Protein AF-A0A7Z7P4S7-F1 (afdb_monomer)

Solvent-accessible surface area (backbone atoms only — not comparable to full-atom values): 3739 Å² total; per-residue (Å²): 132,82,79,80,78,81,82,85,82,86,88,73,63,94,56,52,72,73,31,71,68,41,48,53,44,47,71,38,91,66,11,62,56,55,54,50,49,51,54,53,47,57,60,56,6,59,78,53,85,64,44,74,80,76,85,85,127

Mean predicted aligned error: 6.27 Å

Foldseek 3Di:
DPPPDDDDDDDDDPCNCVDPVNVVQCPDVCSVVVVVVVVVQQRCCVVVVRDRDDPPD

InterPro domains:
  IPR010056 Phage replisome organiser, N-terminal domain [PF09681] (9-54)
  IPR010056 Phage replisome organiser, N-terminal domain [TIGR01714] (9-54)

Radius of gyration: 14.38 Å; Cα contacts (8 Å, |Δi|>4): 28; chains: 1; bounding box: 36×22×40 Å

Sequence (57 aa):
MADNKKYYYLKLKENFFESDEAIILESMPDGYIYSNILLKLYLRSLKNDGLLMLFIH

pLDDT: mean 85.22, std 13.03, range [46.78, 96.19]

Secondary structure (DSSP, 8-state):
-------------TTTTTSHHHHHHHHSTTHHHHHHHHHHHHHHHGGGTT-------

Structure (mmCIF, N/CA/C/O backbone):
data_AF-A0A7Z7P4S7-F1
#
_entry.id   AF-A0A7Z7P4S7-F1
#
loop_
_atom_site.group_PDB
_atom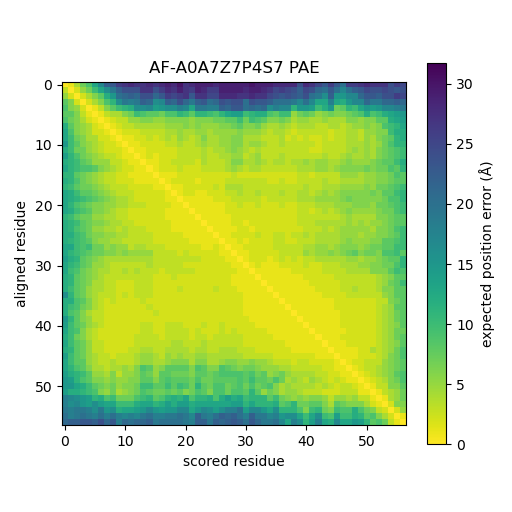_site.id
_atom_site.type_symbol
_atom_site.label_atom_id
_atom_site.label_alt_id
_atom_site.label_comp_id
_atom_site.label_asym_id
_atom_site.label_entity_id
_atom_site.label_seq_id
_atom_site.pdbx_PDB_ins_code
_atom_site.Cartn_x
_atom_site.Cartn_y
_atom_site.Cartn_z
_atom_site.occupancy
_atom_site.B_iso_or_equiv
_atom_site.auth_seq_id
_atom_site.auth_comp_id
_atom_site.auth_asym_id
_atom_site.auth_atom_id
_atom_site.pdbx_PDB_model_num
ATOM 1 N N . MET A 1 1 ? 20.833 15.677 -24.617 1.00 49.91 1 MET A N 1
ATOM 2 C CA . MET A 1 1 ? 20.822 14.360 -23.950 1.00 49.91 1 MET A CA 1
ATOM 3 C C . MET A 1 1 ? 19.441 14.202 -23.347 1.00 49.91 1 MET A C 1
ATOM 5 O O . MET A 1 1 ? 19.115 14.953 -22.442 1.00 49.91 1 MET A O 1
ATOM 9 N N . ALA A 1 2 ? 18.576 13.383 -23.946 1.00 49.09 2 ALA A N 1
ATOM 10 C CA . ALA A 1 2 ? 17.225 13.195 -23.431 1.00 49.09 2 ALA A CA 1
ATOM 11 C C . ALA A 1 2 ? 17.324 12.370 -22.144 1.00 49.09 2 ALA A C 1
ATOM 13 O O . ALA A 1 2 ? 17.672 11.191 -22.202 1.00 49.09 2 ALA A O 1
ATOM 14 N N . ASP A 1 3 ? 17.087 13.008 -20.998 1.00 56.69 3 ASP A N 1
ATOM 15 C CA . ASP A 1 3 ? 16.867 12.333 -19.721 1.00 56.69 3 ASP A CA 1
ATOM 16 C C . ASP A 1 3 ? 15.781 11.280 -19.928 1.00 56.69 3 ASP A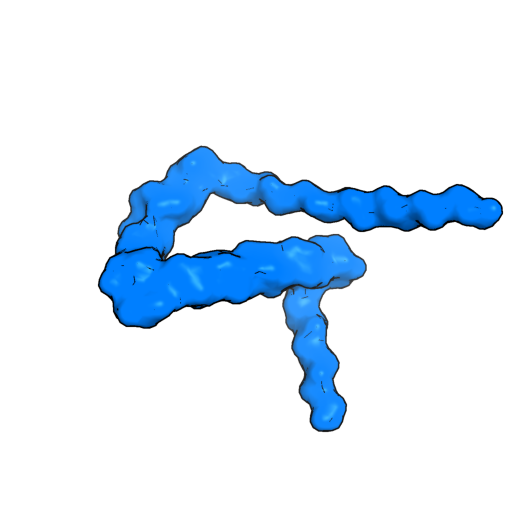 C 1
ATOM 18 O O . ASP A 1 3 ? 14.595 11.594 -20.049 1.00 56.69 3 ASP A O 1
ATOM 22 N N . ASN A 1 4 ? 16.197 10.022 -20.035 1.00 60.50 4 ASN A N 1
ATOM 23 C CA . ASN A 1 4 ? 15.310 8.891 -20.234 1.00 60.50 4 ASN A CA 1
ATOM 24 C C . ASN A 1 4 ? 14.637 8.605 -18.884 1.00 60.50 4 ASN A C 1
ATOM 26 O O . ASN A 1 4 ? 15.031 7.696 -18.150 1.00 60.50 4 ASN A O 1
ATOM 30 N N . LYS A 1 5 ? 13.698 9.478 -18.494 1.00 65.75 5 LYS A N 1
ATOM 31 C CA . LYS A 1 5 ? 12.963 9.392 -17.231 1.00 65.75 5 LYS A CA 1
ATOM 32 C C . LYS A 1 5 ? 12.188 8.077 -17.236 1.00 65.75 5 LYS A C 1
ATOM 34 O O . LYS A 1 5 ? 11.182 7.939 -17.922 1.00 65.75 5 LYS A O 1
ATOM 39 N N . LYS A 1 6 ? 12.685 7.087 -16.494 1.00 74.12 6 LYS A N 1
ATOM 40 C CA . LYS A 1 6 ? 11.970 5.833 -16.253 1.00 74.12 6 LYS A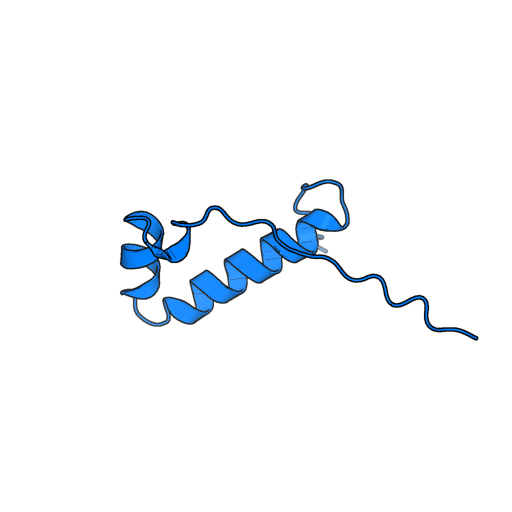 CA 1
ATOM 41 C C . LYS A 1 6 ? 10.909 6.090 -15.190 1.00 74.12 6 LYS A C 1
ATOM 43 O O . LYS A 1 6 ? 11.244 6.434 -14.058 1.00 74.12 6 LYS A O 1
ATOM 48 N N . TYR A 1 7 ? 9.649 5.929 -15.569 1.00 80.56 7 TYR A N 1
ATOM 49 C CA . TYR A 1 7 ? 8.512 6.019 -14.662 1.00 80.56 7 TYR A CA 1
ATOM 50 C C . TYR A 1 7 ? 8.114 4.612 -14.221 1.00 80.56 7 TYR A C 1
ATOM 52 O O . TYR A 1 7 ? 7.989 3.713 -15.050 1.00 80.56 7 TYR A O 1
ATOM 60 N N . TYR A 1 8 ? 7.923 4.431 -12.917 1.00 82.81 8 TYR A N 1
ATOM 61 C CA . TYR A 1 8 ? 7.393 3.200 -12.341 1.00 82.81 8 TYR A CA 1
ATOM 62 C C . TYR A 1 8 ? 5.988 3.480 -11.817 1.00 82.81 8 TYR A C 1
ATOM 64 O O . TYR A 1 8 ? 5.762 4.503 -11.170 1.00 82.81 8 TYR A O 1
ATOM 72 N N . TYR A 1 9 ? 5.061 2.567 -12.088 1.00 88.00 9 TYR A N 1
ATOM 73 C CA . TYR A 1 9 ? 3.685 2.638 -11.610 1.00 88.00 9 TYR A CA 1
ATOM 74 C C . TYR A 1 9 ? 3.428 1.464 -10.671 1.00 88.00 9 TYR A C 1
ATOM 76 O O . TYR A 1 9 ? 3.786 0.328 -1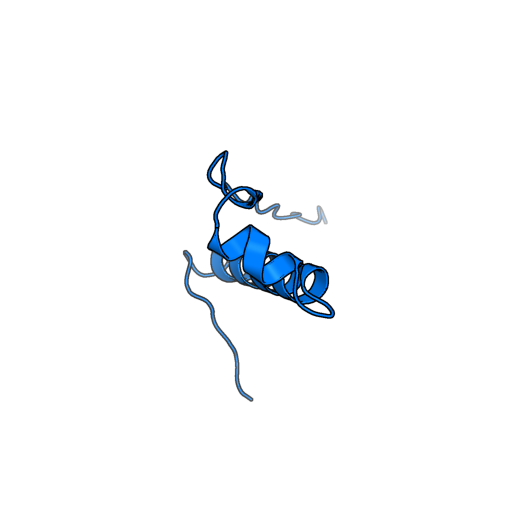0.982 1.00 88.00 9 TYR A O 1
ATOM 84 N N . LEU A 1 10 ? 2.799 1.735 -9.530 1.00 88.88 10 LEU A N 1
ATOM 85 C CA . LEU A 1 10 ? 2.320 0.695 -8.627 1.00 88.88 10 LEU A CA 1
ATOM 86 C C . LEU A 1 10 ? 0.904 0.295 -9.032 1.00 88.88 10 LEU A C 1
ATOM 88 O O . LEU A 1 10 ? 0.007 1.134 -9.078 1.00 88.88 10 LEU A O 1
ATOM 92 N N . LYS A 1 11 ? 0.700 -0.995 -9.302 1.00 89.94 11 LYS A N 1
ATOM 93 C CA . LYS A 1 11 ? -0.633 -1.576 -9.466 1.00 89.94 11 LYS A CA 1
ATOM 94 C C . LYS A 1 11 ? -1.079 -2.137 -8.119 1.00 89.94 11 LYS A C 1
ATOM 96 O O . LYS A 1 11 ? -0.669 -3.232 -7.743 1.00 89.94 11 LYS A O 1
ATOM 101 N N . LEU A 1 12 ? -1.879 -1.367 -7.390 1.00 90.50 12 LEU A N 1
ATOM 102 C CA . LEU A 1 12 ? -2.468 -1.791 -6.119 1.00 90.50 12 LEU A CA 1
ATOM 103 C C . LEU A 1 12 ? -3.813 -2.486 -6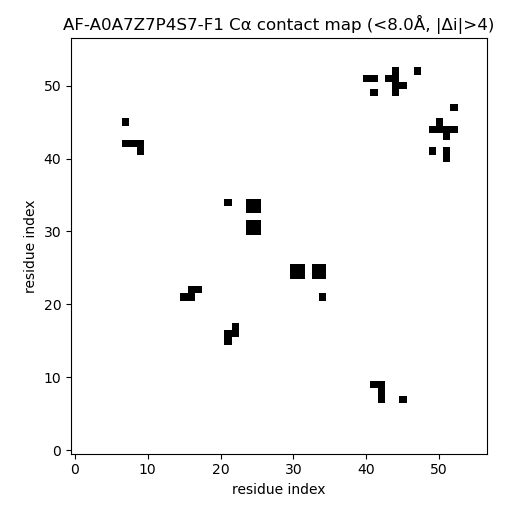.361 1.00 90.50 12 LEU A C 1
ATOM 105 O O . LEU A 1 12 ? -4.449 -2.285 -7.398 1.00 90.50 12 LEU A O 1
ATOM 109 N N . LYS A 1 13 ? -4.239 -3.319 -5.406 1.00 90.88 13 LYS A N 1
ATOM 110 C CA . LYS A 1 13 ? -5.629 -3.788 -5.366 1.00 90.88 13 LYS A CA 1
ATOM 111 C C . LYS A 1 13 ? -6.544 -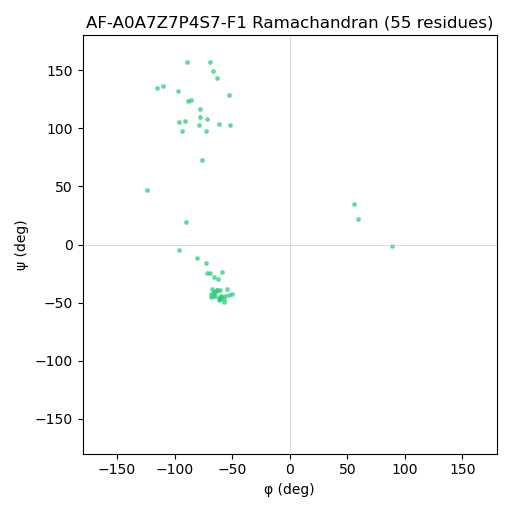2.603 -5.059 1.00 90.88 13 LYS A C 1
ATOM 113 O O . LYS A 1 13 ? -6.136 -1.691 -4.347 1.00 90.88 13 LYS A O 1
ATOM 118 N N . GLU A 1 14 ? -7.767 -2.648 -5.574 1.00 93.00 14 GLU A N 1
ATOM 119 C CA . GLU A 1 14 ? -8.785 -1.613 -5.348 1.00 93.00 14 GLU A CA 1
ATOM 120 C C . GLU A 1 14 ? -8.993 -1.337 -3.852 1.00 93.00 14 GLU A C 1
ATOM 122 O O . GLU A 1 14 ? -8.952 -0.192 -3.421 1.00 93.00 14 GLU A O 1
ATOM 127 N N . ASN A 1 15 ? -9.056 -2.400 -3.053 1.00 93.19 15 ASN A N 1
ATOM 128 C CA . ASN A 1 15 ? -9.274 -2.350 -1.611 1.00 93.19 15 ASN A CA 1
ATOM 129 C C . ASN A 1 15 ? -7.982 -2.259 -0.776 1.00 93.19 15 ASN A C 1
ATOM 131 O O . ASN A 1 15 ? -7.989 -2.611 0.399 1.00 93.19 15 ASN A O 1
ATOM 135 N N . PHE A 1 16 ? -6.846 -1.850 -1.354 1.00 92.31 16 PHE A N 1
ATOM 136 C CA . PHE A 1 16 ? -5.564 -1.845 -0.634 1.00 92.31 16 PHE A CA 1
ATOM 137 C C . PHE A 1 16 ? -5.618 -1.005 0.654 1.00 92.31 16 PHE A C 1
ATOM 139 O O . PHE A 1 16 ? -5.225 -1.488 1.712 1.00 92.31 16 PHE A O 1
ATOM 146 N N . PHE A 1 17 ? -6.160 0.211 0.572 1.00 90.38 17 PHE A N 1
ATOM 147 C CA . PHE A 1 17 ? -6.295 1.124 1.717 1.00 90.38 17 PHE A CA 1
ATOM 148 C C . PHE A 1 17 ? -7.506 0.814 2.610 1.00 90.38 17 PHE A C 1
ATOM 150 O O . PHE A 1 17 ? -7.611 1.345 3.707 1.00 90.38 17 PHE A O 1
ATOM 157 N N . GLU A 1 18 ? -8.410 -0.051 2.149 1.00 94.06 18 GLU A N 1
ATOM 158 C CA . GLU A 1 18 ? -9.613 -0.477 2.878 1.00 94.06 18 GLU A CA 1
ATOM 159 C C . GLU A 1 18 ? -9.403 -1.804 3.614 1.00 94.06 18 GLU A C 1
ATOM 161 O O . GLU A 1 18 ? -10.290 -2.273 4.320 1.00 94.06 18 GLU A O 1
ATOM 166 N N . SER A 1 19 ? -8.243 -2.436 3.423 1.00 94.25 19 SER A N 1
ATOM 167 C CA . SER A 1 19 ? -7.880 -3.649 4.145 1.00 94.25 19 SER A CA 1
ATOM 168 C C . SER A 1 19 ? -7.770 -3.370 5.643 1.00 94.25 19 SER A C 1
ATOM 170 O O . SER A 1 19 ? -7.285 -2.308 6.048 1.00 94.25 19 SER A O 1
ATOM 172 N N . ASP A 1 20 ? -8.193 -4.331 6.468 1.00 94.31 20 ASP A N 1
ATOM 173 C CA . ASP A 1 20 ? -8.143 -4.207 7.927 1.00 94.31 20 ASP A CA 1
ATOM 174 C C . ASP A 1 20 ? -6.720 -3.868 8.397 1.00 94.31 20 ASP A C 1
ATOM 176 O O . ASP A 1 20 ? -6.529 -3.029 9.275 1.00 94.31 20 ASP A O 1
ATOM 180 N N . GLU A 1 21 ? -5.698 -4.449 7.762 1.00 91.88 21 GLU A N 1
ATOM 181 C CA . GLU A 1 21 ? -4.298 -4.177 8.072 1.00 91.88 21 GLU A CA 1
ATOM 182 C C . GLU A 1 21 ? -3.891 -2.735 7.747 1.00 91.88 21 GLU A C 1
ATOM 184 O O . GLU A 1 21 ? -3.164 -2.119 8.528 1.00 91.88 21 GLU A O 1
ATOM 189 N N . ALA A 1 22 ? -4.353 -2.184 6.618 1.00 92.31 22 ALA A N 1
ATOM 190 C CA . ALA A 1 22 ? -4.069 -0.801 6.239 1.00 92.31 22 ALA A CA 1
ATOM 191 C C . ALA A 1 22 ? -4.776 0.191 7.168 1.00 92.31 22 ALA A C 1
ATOM 193 O O . ALA A 1 22 ? -4.151 1.149 7.622 1.00 92.31 22 ALA A O 1
ATOM 194 N N . ILE A 1 23 ? -6.039 -0.072 7.515 1.00 94.25 23 ILE A N 1
ATOM 195 C CA . ILE A 1 23 ? -6.811 0.751 8.454 1.00 94.25 23 ILE A CA 1
ATOM 196 C C . ILE A 1 23 ? -6.134 0.761 9.829 1.00 94.25 23 ILE A C 1
ATOM 198 O O . ILE A 1 23 ? -5.941 1.823 10.424 1.00 94.25 23 ILE A O 1
ATOM 202 N N . ILE A 1 24 ? -5.721 -0.411 10.323 1.00 94.50 24 ILE A N 1
ATOM 203 C CA . ILE A 1 24 ? -4.995 -0.528 11.592 1.00 94.50 24 ILE A CA 1
ATOM 204 C C . ILE A 1 24 ? -3.673 0.237 11.514 1.00 94.50 24 ILE A C 1
ATOM 206 O O . ILE A 1 24 ? -3.389 1.031 12.410 1.00 94.50 24 ILE A O 1
ATOM 210 N N . LEU A 1 25 ? -2.891 0.051 10.447 1.00 93.44 25 LEU A N 1
ATOM 211 C CA . LEU A 1 25 ? -1.603 0.721 10.270 1.00 93.44 25 LEU A CA 1
ATOM 212 C C . LEU A 1 25 ? -1.748 2.245 10.264 1.00 93.44 25 LEU A C 1
ATOM 214 O O . LEU A 1 25 ? -0.978 2.929 10.933 1.00 93.44 25 LEU A O 1
ATOM 218 N N . GLU A 1 26 ? -2.729 2.785 9.544 1.00 91.88 26 GLU A N 1
ATOM 219 C CA . GLU A 1 26 ? -2.956 4.231 9.465 1.00 91.88 26 GLU A CA 1
ATOM 220 C C . GLU A 1 26 ? -3.529 4.822 10.760 1.00 91.88 26 GLU A C 1
ATOM 222 O O . GLU A 1 26 ? -3.288 5.994 11.045 1.00 91.88 26 GLU A O 1
ATOM 227 N N . SER A 1 27 ? -4.211 4.014 11.579 1.00 93.81 27 SER A N 1
ATOM 228 C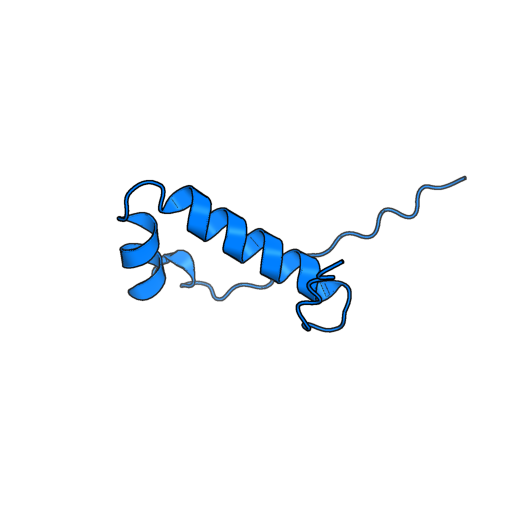 CA . SER A 1 27 ? -4.713 4.428 12.898 1.00 93.81 27 SER A CA 1
ATOM 229 C C . SER A 1 27 ? -3.622 4.578 13.969 1.00 93.81 27 SER A C 1
ATOM 231 O O . SER A 1 27 ? -3.859 5.191 15.013 1.00 93.81 27 SER A O 1
ATOM 233 N N . MET A 1 28 ? -2.426 4.027 13.733 1.00 94.62 28 MET A N 1
ATOM 234 C CA . MET A 1 28 ? -1.291 4.155 14.648 1.00 94.62 28 MET A CA 1
ATOM 235 C C . MET A 1 28 ? -0.763 5.600 14.679 1.00 94.62 28 MET A C 1
ATOM 237 O O . MET A 1 28 ? -0.913 6.340 13.701 1.00 94.62 28 MET A O 1
ATOM 241 N N . PRO A 1 29 ? -0.073 6.015 15.760 1.00 96.19 29 PRO A N 1
ATOM 242 C CA . PRO A 1 29 ? 0.726 7.236 15.733 1.00 96.19 29 PRO A CA 1
ATOM 243 C C . PRO A 1 29 ? 1.684 7.189 14.540 1.00 96.19 29 PRO A C 1
ATOM 245 O O . PRO A 1 29 ? 2.372 6.188 14.346 1.00 96.19 29 PRO A O 1
ATOM 248 N N . ASP A 1 30 ? 1.687 8.239 13.720 1.00 94.62 30 ASP A N 1
ATOM 249 C CA . ASP A 1 30 ? 2.476 8.308 12.484 1.00 94.62 30 ASP A CA 1
ATOM 250 C C . ASP A 1 30 ? 2.164 7.202 11.449 1.00 94.62 30 ASP A C 1
ATOM 252 O O . ASP A 1 30 ? 2.954 6.941 10.541 1.00 94.62 30 ASP A O 1
ATOM 256 N N . GLY A 1 31 ? 0.978 6.589 11.514 1.00 92.88 31 GLY A N 1
ATOM 257 C CA . GLY A 1 31 ? 0.522 5.526 10.611 1.00 92.88 31 GLY A CA 1
ATOM 258 C C . GLY A 1 31 ? 0.673 5.848 9.122 1.00 92.88 31 GLY A C 1
ATOM 259 O O . GLY A 1 31 ? 1.180 5.045 8.333 1.00 92.88 31 GLY A O 1
ATOM 260 N N . TYR A 1 32 ? 0.334 7.081 8.741 1.00 91.81 32 TYR A N 1
ATOM 261 C CA . TYR A 1 32 ? 0.494 7.574 7.371 1.00 91.81 32 TYR A CA 1
ATOM 262 C C . TYR A 1 32 ? 1.966 7.606 6.912 1.00 91.81 32 TYR A C 1
ATOM 264 O O . TYR A 1 32 ? 2.248 7.424 5.724 1.00 91.81 32 TYR A O 1
ATOM 272 N N . ILE A 1 33 ? 2.923 7.807 7.830 1.00 95.44 33 ILE A N 1
ATOM 273 C CA . ILE A 1 33 ? 4.362 7.752 7.536 1.00 95.44 33 ILE A CA 1
ATOM 274 C C . ILE A 1 33 ? 4.750 6.313 7.205 1.00 95.44 33 ILE A C 1
ATOM 276 O O . ILE A 1 33 ? 5.434 6.087 6.205 1.00 95.44 33 ILE A O 1
ATOM 280 N N . TYR A 1 34 ? 4.279 5.338 7.984 1.00 93.69 34 TYR A N 1
ATOM 281 C CA . TYR A 1 34 ? 4.547 3.923 7.725 1.00 93.69 34 TYR A CA 1
ATOM 282 C C . TYR A 1 34 ? 3.925 3.446 6.406 1.00 93.69 34 TYR A C 1
ATOM 284 O O . TYR A 1 34 ? 4.624 2.822 5.605 1.00 93.69 34 TYR A O 1
ATOM 292 N N . SER A 1 35 ? 2.671 3.817 6.125 1.00 93.12 35 SER A N 1
ATOM 293 C CA . SER A 1 35 ? 2.003 3.555 4.837 1.00 93.12 35 SER A CA 1
ATOM 294 C C . SER A 1 35 ? 2.807 4.142 3.662 1.00 93.12 35 SER A C 1
ATOM 296 O O . SER A 1 35 ? 3.115 3.461 2.679 1.00 93.12 35 SER A O 1
ATOM 298 N N . ASN A 1 36 ? 3.295 5.380 3.799 1.00 93.62 36 ASN A N 1
ATOM 299 C CA . ASN A 1 36 ? 4.131 6.029 2.788 1.00 93.62 36 ASN A CA 1
ATOM 300 C C . ASN A 1 36 ? 5.494 5.337 2.595 1.00 93.62 36 ASN A C 1
ATOM 302 O O . ASN A 1 36 ? 5.959 5.181 1.462 1.00 93.62 36 ASN A O 1
ATOM 306 N N . ILE A 1 37 ? 6.141 4.911 3.685 1.00 94.38 37 ILE A N 1
ATOM 307 C CA . ILE A 1 37 ? 7.388 4.138 3.631 1.00 94.38 37 ILE A CA 1
ATOM 308 C C . ILE A 1 37 ? 7.152 2.825 2.883 1.00 94.38 37 ILE A C 1
ATOM 310 O O . ILE A 1 37 ? 7.921 2.514 1.975 1.00 94.38 37 ILE A O 1
ATOM 314 N N . LEU A 1 38 ? 6.078 2.096 3.194 1.00 92.62 38 LEU A N 1
ATOM 315 C CA . LEU A 1 38 ? 5.739 0.841 2.525 1.00 92.62 38 LEU A CA 1
ATOM 316 C C . LEU A 1 38 ? 5.591 1.031 1.009 1.00 92.62 38 LEU A C 1
ATOM 318 O O . LEU A 1 38 ? 6.240 0.331 0.229 1.00 92.62 38 LEU A O 1
ATOM 322 N N . LEU A 1 39 ? 4.824 2.039 0.583 1.00 92.94 39 LEU A N 1
ATOM 323 C CA . LEU A 1 39 ? 4.651 2.367 -0.835 1.00 92.94 39 LEU A CA 1
ATOM 324 C C . LEU A 1 39 ? 5.981 2.736 -1.513 1.00 92.94 39 LEU A C 1
ATOM 326 O O . LEU A 1 39 ? 6.247 2.311 -2.639 1.00 92.94 39 LEU A O 1
ATOM 330 N N . LYS A 1 40 ? 6.861 3.476 -0.826 1.00 92.06 40 LYS A N 1
ATOM 331 C CA . LYS A 1 40 ? 8.214 3.783 -1.323 1.00 92.06 40 LYS A CA 1
ATOM 332 C C . LYS A 1 40 ? 9.068 2.526 -1.485 1.00 92.06 40 LYS A C 1
ATOM 334 O O . LYS A 1 40 ? 9.828 2.441 -2.451 1.00 92.06 40 LYS A O 1
ATOM 339 N N . LEU A 1 41 ? 8.970 1.567 -0.564 1.00 91.62 41 LEU A N 1
ATOM 340 C CA . LEU A 1 41 ? 9.691 0.296 -0.650 1.00 91.62 41 LEU A CA 1
ATOM 341 C C . LEU A 1 41 ? 9.183 -0.545 -1.826 1.00 91.62 41 LEU A C 1
ATOM 343 O O . LEU A 1 41 ? 10.003 -1.023 -2.607 1.00 91.62 41 LEU A O 1
ATOM 347 N N . TYR A 1 42 ? 7.865 -0.641 -2.023 1.00 91.81 42 TYR A N 1
ATOM 348 C CA . TYR A 1 42 ? 7.292 -1.303 -3.199 1.00 91.81 42 TYR A CA 1
ATOM 349 C C . TYR A 1 42 ? 7.739 -0.646 -4.504 1.00 91.81 42 TYR A C 1
ATOM 351 O O . TYR A 1 42 ? 8.152 -1.333 -5.430 1.00 91.81 42 TYR A O 1
ATOM 359 N N . LEU A 1 43 ? 7.743 0.686 -4.582 1.00 90.81 43 LEU A N 1
ATOM 360 C CA . LEU A 1 43 ? 8.208 1.377 -5.785 1.00 90.81 43 LEU A CA 1
ATOM 361 C C . LEU A 1 43 ? 9.696 1.102 -6.060 1.00 90.81 43 LEU A C 1
ATOM 363 O O . LEU A 1 43 ? 10.099 0.928 -7.208 1.00 90.81 43 LEU A O 1
ATOM 367 N N . ARG A 1 44 ? 10.523 1.047 -5.009 1.00 89.00 44 ARG A N 1
ATOM 368 C CA . ARG A 1 44 ? 11.952 0.721 -5.130 1.00 89.00 44 ARG A CA 1
ATOM 369 C C . ARG A 1 44 ? 12.182 -0.721 -5.565 1.00 89.00 44 ARG A C 1
ATOM 371 O O . ARG A 1 44 ? 13.099 -0.951 -6.351 1.00 89.00 44 ARG A O 1
ATOM 378 N N . SER A 1 45 ? 11.379 -1.671 -5.087 1.00 90.31 45 SER A N 1
ATOM 379 C CA . SER A 1 45 ? 11.528 -3.078 -5.463 1.00 90.31 45 SER A CA 1
ATOM 380 C C . SER A 1 45 ? 11.228 -3.323 -6.943 1.00 90.31 45 SER A C 1
ATOM 382 O O . SER A 1 45 ? 11.858 -4.189 -7.545 1.00 90.31 45 SER A O 1
ATOM 384 N N . LEU A 1 46 ? 10.377 -2.504 -7.579 1.00 88.94 46 LEU A N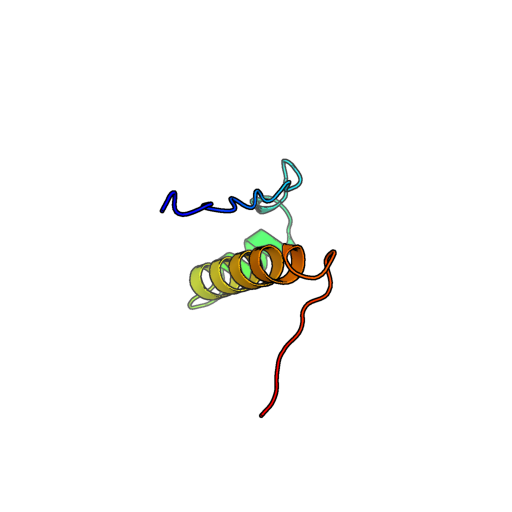 1
ATOM 385 C CA . LEU A 1 46 ? 10.119 -2.581 -9.027 1.00 88.94 46 LEU A CA 1
ATOM 386 C C . LEU A 1 46 ? 11.380 -2.401 -9.886 1.00 88.94 46 LEU A C 1
ATOM 388 O O . LEU A 1 46 ? 11.416 -2.870 -11.019 1.00 88.94 46 LEU A O 1
ATOM 392 N N . LYS A 1 47 ? 12.426 -1.745 -9.364 1.00 86.75 47 LYS A N 1
ATOM 393 C CA . LYS A 1 47 ? 13.714 -1.616 -10.062 1.00 86.75 47 LYS A CA 1
ATOM 394 C C . LYS A 1 47 ? 14.474 -2.948 -10.154 1.00 86.75 47 LYS A C 1
ATOM 396 O O . LYS A 1 47 ? 15.305 -3.090 -11.046 1.00 86.75 47 LYS A O 1
ATOM 401 N N . ASN A 1 48 ? 14.203 -3.887 -9.247 1.00 87.75 48 ASN A N 1
ATOM 402 C CA . ASN A 1 48 ? 14.878 -5.183 -9.156 1.00 87.75 48 ASN A CA 1
ATOM 403 C C . ASN A 1 48 ? 13.855 -6.332 -9.234 1.00 87.75 48 ASN A C 1
ATOM 405 O O . ASN A 1 48 ? 13.860 -7.226 -8.391 1.00 87.75 48 ASN A O 1
ATOM 409 N N . ASP A 1 49 ? 12.927 -6.265 -10.190 1.00 84.44 49 ASP A N 1
ATOM 410 C CA . ASP A 1 49 ? 11.935 -7.320 -10.459 1.00 84.44 49 ASP A CA 1
ATOM 411 C C . ASP A 1 49 ? 11.074 -7.715 -9.242 1.00 84.44 49 ASP A C 1
ATOM 413 O O . ASP A 1 49 ? 10.696 -8.870 -9.056 1.00 84.44 49 ASP A O 1
ATOM 417 N N . GLY A 1 50 ? 10.752 -6.738 -8.390 1.00 81.62 50 GLY A N 1
ATOM 418 C CA . GLY A 1 50 ? 9.944 -6.940 -7.186 1.00 81.62 50 GLY A CA 1
ATOM 419 C C . GLY A 1 50 ? 10.753 -7.323 -5.945 1.00 81.62 50 GLY A C 1
ATOM 420 O O . GLY A 1 50 ? 10.179 -7.407 -4.858 1.00 81.62 50 GLY A O 1
ATOM 421 N N . LEU A 1 51 ? 12.077 -7.470 -6.057 1.00 83.06 51 LEU A N 1
ATOM 422 C CA . LEU A 1 51 ? 12.965 -7.724 -4.924 1.00 83.06 51 LEU A CA 1
ATOM 423 C C . LEU A 1 51 ? 13.385 -6.419 -4.243 1.00 83.06 51 LEU A C 1
ATOM 425 O O . LEU A 1 51 ? 13.949 -5.499 -4.848 1.00 83.06 51 LEU A O 1
ATOM 429 N N . LEU A 1 52 ? 13.132 -6.337 -2.937 1.00 85.00 52 LEU A N 1
ATOM 430 C CA . LEU A 1 52 ? 13.597 -5.220 -2.129 1.00 85.00 52 LEU A CA 1
ATOM 431 C C . LEU A 1 52 ? 15.082 -5.413 -1.791 1.00 85.00 52 LEU A C 1
ATOM 433 O O . LEU A 1 52 ? 15.435 -6.187 -0.908 1.00 85.00 52 LEU A O 1
ATOM 437 N N . MET A 1 53 ? 15.953 -4.689 -2.491 1.00 79.44 53 MET A N 1
ATOM 438 C CA . MET A 1 53 ? 17.391 -4.677 -2.211 1.00 79.44 53 MET A CA 1
ATOM 439 C C . MET A 1 53 ? 17.704 -3.554 -1.220 1.00 79.44 53 MET A C 1
ATOM 441 O O . MET A 1 53 ? 17.685 -2.374 -1.579 1.00 79.44 53 MET A O 1
ATOM 445 N N . LEU A 1 54 ? 17.981 -3.918 0.031 1.00 71.94 54 LEU A N 1
ATOM 446 C CA . LEU A 1 54 ? 18.534 -3.013 1.034 1.00 71.94 54 LEU A CA 1
ATOM 447 C C . LEU A 1 54 ? 20.050 -3.210 1.044 1.00 71.94 54 LEU A C 1
ATOM 449 O O . LEU A 1 54 ? 20.544 -4.223 1.531 1.00 71.94 54 L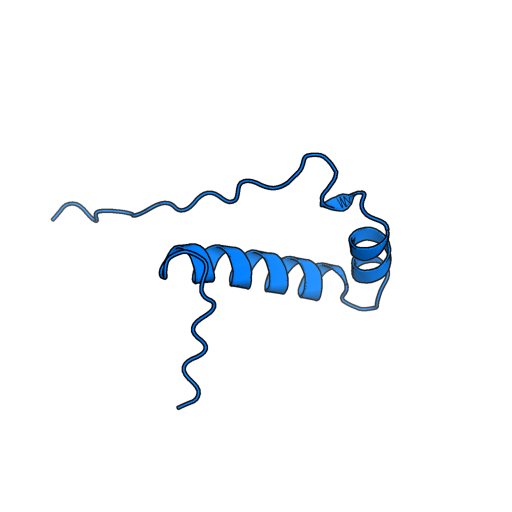EU A O 1
ATOM 453 N N . PHE A 1 55 ? 20.793 -2.261 0.477 1.00 61.72 55 PHE A N 1
ATOM 454 C CA . PHE A 1 55 ? 22.243 -2.240 0.641 1.00 61.72 55 PHE A CA 1
ATOM 455 C C . PHE A 1 55 ? 22.537 -1.804 2.078 1.00 61.72 55 PHE A C 1
ATOM 457 O O . PHE A 1 55 ? 22.469 -0.618 2.396 1.00 61.72 55 PHE A O 1
ATOM 464 N N . ILE A 1 56 ? 22.790 -2.772 2.955 1.00 57.16 56 ILE A N 1
ATOM 465 C CA . ILE A 1 56 ? 23.431 -2.520 4.244 1.00 57.16 56 ILE A CA 1
ATOM 466 C C . ILE A 1 56 ? 24.915 -2.367 3.913 1.00 57.16 56 ILE A C 1
ATOM 468 O O . ILE A 1 56 ? 25.533 -3.332 3.461 1.00 57.16 56 ILE A O 1
ATOM 472 N N . HIS A 1 57 ? 25.434 -1.145 4.023 1.00 46.78 57 HIS A N 1
ATOM 473 C CA . HIS A 1 57 ? 26.847 -0.844 3.805 1.00 46.78 57 HIS A CA 1
ATOM 474 C C . HIS A 1 57 ? 27.582 -0.729 5.139 1.00 46.78 57 HIS A C 1
ATOM 476 O O . HIS A 1 57 ? 26.958 -0.219 6.098 1.00 46.78 57 HIS A O 1
#

Organism: Streptococcus agalactiae (NCBI:txid1311)